Protein AF-A0A355YPZ9-F1 (afdb_monomer)

Foldseek 3Di:
DDPPPPDAAEAEDPQPAQCVVVVDNDRQQQDDDPNDGVVCVVVVVQVVDPNHPYYHD

Nearest PDB structures (foldseek):
  1vpa-assembly1_B  TM=9.815E-01  e=2.036E-02  Thermotoga maritima
  4zdq-assembly5_A  TM=9.108E-01  e=4.906E-02  Burkholderia thailandensis E264
  1i52-assembly1_A  TM=9.564E-01  e=9.017E-02  Escherichia coli K-12
  2xwn-assembly1_A  TM=9.297E-01  e=2.487E-01  Mycobacterium tuberculosis H37Rv
  6xht-assembly2_D  TM=7.039E-01  e=2.031E-01  Staphylococcus aureus

Solvent-accessible surface area (backbon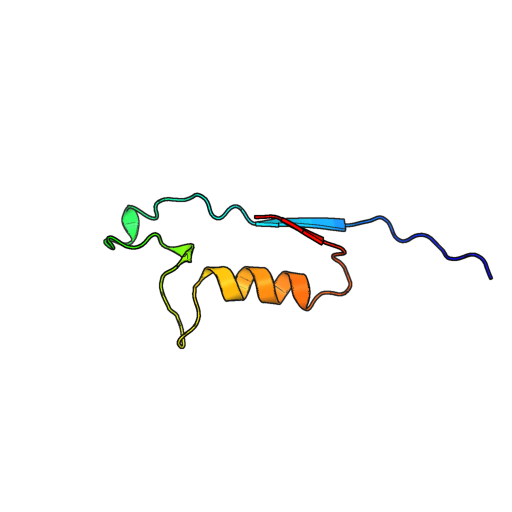e atoms only — not comparable to full-atom values): 3749 Å² total; per-residue (Å²): 134,83,83,78,78,71,80,84,34,72,46,77,50,87,69,86,60,65,40,75,91,72,78,52,94,64,37,49,49,67,42,68,54,97,90,35,35,51,46,50,62,60,49,50,57,48,72,75,31,96,71,45,77,46,79,46,112

Secondary structure (DSSP, 8-state):
---------EEE-------GGG--SS-GGGSEETTEEHHHHHHHHHHT-TT-SEEE-

Structure (mmCIF, N/CA/C/O backbone):
data_AF-A0A355YPZ9-F1
#
_entry.id   AF-A0A355YPZ9-F1
#
loop_
_atom_site.group_PDB
_atom_site.id
_atom_site.type_symbol
_atom_site.label_atom_id
_atom_site.label_alt_id
_atom_site.label_comp_id
_atom_site.label_asym_id
_atom_site.label_entity_id
_atom_site.label_seq_id
_atom_site.pdbx_PDB_ins_code
_atom_site.Cartn_x
_atom_site.Cartn_y
_atom_site.Cartn_z
_atom_site.occupancy
_atom_site.B_iso_or_equiv
_atom_site.auth_seq_id
_atom_site.auth_comp_id
_atom_site.auth_asym_id
_atom_site.auth_atom_id
_atom_site.pdbx_PDB_model_num
ATOM 1 N N . MET A 1 1 ? 28.251 -14.161 -24.298 1.00 42.00 1 MET A N 1
ATOM 2 C CA . MET A 1 1 ? 27.705 -12.873 -23.811 1.00 42.00 1 MET A CA 1
ATOM 3 C C . MET A 1 1 ? 27.800 -12.876 -22.296 1.00 42.00 1 MET A C 1
ATOM 5 O O . MET A 1 1 ? 27.355 -13.842 -21.699 1.00 42.00 1 MET A O 1
ATOM 9 N N . LYS A 1 2 ? 28.458 -11.886 -21.681 1.00 44.25 2 LYS A N 1
ATOM 10 C CA . LYS A 1 2 ? 28.488 -11.761 -20.215 1.00 44.25 2 LYS A CA 1
ATOM 11 C C . LYS A 1 2 ? 27.176 -11.112 -19.778 1.00 44.25 2 LYS A C 1
ATOM 13 O O . LYS A 1 2 ? 26.901 -9.993 -20.200 1.00 44.25 2 LYS A O 1
ATOM 18 N N . GLU A 1 3 ? 26.388 -11.803 -18.962 1.00 56.03 3 GLU A N 1
ATOM 19 C CA . GLU A 1 3 ? 25.303 -11.175 -18.209 1.00 56.03 3 GLU A CA 1
ATOM 20 C C . GLU A 1 3 ? 25.902 -10.076 -17.332 1.00 56.03 3 GLU A C 1
ATOM 22 O O . GLU A 1 3 ? 26.671 -10.330 -16.403 1.00 56.03 3 GLU A O 1
ATOM 27 N N . SER A 1 4 ? 25.595 -8.828 -17.677 1.00 58.25 4 SER A N 1
ATOM 28 C CA . SER A 1 4 ? 25.882 -7.691 -16.817 1.00 58.25 4 SER A CA 1
ATOM 29 C C . SER A 1 4 ? 24.904 -7.773 -15.653 1.00 58.25 4 SER A C 1
ATOM 31 O O . SER A 1 4 ? 23.714 -7.494 -15.808 1.00 58.25 4 SER A O 1
ATOM 33 N N . LYS A 1 5 ? 25.385 -8.256 -14.506 1.00 61.06 5 LYS A N 1
ATOM 34 C CA . LYS A 1 5 ? 24.603 -8.379 -13.276 1.00 61.06 5 LYS A CA 1
ATOM 35 C C . LYS A 1 5 ? 24.160 -6.971 -12.866 1.00 61.06 5 LYS A C 1
ATOM 37 O O . LYS A 1 5 ? 24.957 -6.215 -12.313 1.00 61.06 5 LYS A O 1
ATOM 42 N N . ARG A 1 6 ? 22.916 -6.589 -13.189 1.00 66.12 6 ARG A N 1
ATOM 43 C CA . ARG A 1 6 ? 22.320 -5.343 -12.682 1.00 66.12 6 ARG A CA 1
ATOM 44 C C . ARG A 1 6 ? 22.419 -5.363 -11.156 1.00 66.12 6 ARG A C 1
ATOM 46 O O . ARG A 1 6 ? 22.189 -6.404 -10.538 1.00 66.12 6 ARG A O 1
ATOM 53 N N . ALA A 1 7 ? 22.789 -4.233 -10.556 1.00 73.38 7 ALA A N 1
ATOM 54 C CA . ALA A 1 7 ? 22.762 -4.092 -9.105 1.00 73.38 7 ALA A CA 1
ATOM 55 C C . ALA A 1 7 ? 21.345 -4.422 -8.608 1.00 73.38 7 ALA A C 1
ATOM 57 O O . ALA A 1 7 ? 20.370 -3.879 -9.129 1.00 73.38 7 ALA A O 1
ATOM 58 N N . SER A 1 8 ? 21.221 -5.343 -7.650 1.00 86.88 8 SER A N 1
ATOM 59 C CA . SER A 1 8 ? 19.919 -5.717 -7.099 1.00 86.88 8 SER A CA 1
ATOM 60 C C . SER A 1 8 ? 19.373 -4.551 -6.280 1.00 86.88 8 SER A C 1
ATOM 62 O O . SER A 1 8 ? 19.902 -4.246 -5.210 1.00 86.88 8 SER A O 1
ATOM 64 N N . CYS A 1 9 ? 18.332 -3.893 -6.779 1.00 94.94 9 CYS A N 1
ATOM 65 C CA . CYS A 1 9 ? 17.601 -2.880 -6.029 1.00 94.94 9 CYS A CA 1
ATOM 66 C C . CYS A 1 9 ? 16.436 -3.543 -5.287 1.00 94.94 9 CYS A C 1
ATOM 68 O O . CYS A 1 9 ? 15.704 -4.349 -5.873 1.00 94.94 9 CYS A O 1
ATOM 70 N N . VAL A 1 10 ? 16.275 -3.212 -4.007 1.00 97.12 10 VAL A N 1
ATOM 71 C CA . VAL A 1 10 ? 15.223 -3.746 -3.134 1.00 97.12 10 VAL A CA 1
ATOM 72 C C . VAL A 1 10 ? 14.416 -2.581 -2.576 1.00 97.12 10 VAL A C 1
ATOM 74 O O . VAL A 1 10 ? 14.991 -1.630 -2.047 1.00 97.12 10 VAL A O 1
ATOM 77 N N . ALA A 1 11 ? 13.092 -2.658 -2.690 1.00 97.56 11 ALA A N 1
ATOM 78 C CA . ALA A 1 11 ? 12.179 -1.709 -2.067 1.00 97.56 11 ALA A CA 1
ATOM 79 C C . ALA A 1 11 ? 11.761 -2.206 -0.678 1.00 97.56 11 ALA A C 1
ATOM 81 O O . ALA A 1 11 ? 11.414 -3.374 -0.512 1.00 97.56 11 ALA A O 1
ATOM 82 N N . VAL A 1 12 ? 11.748 -1.306 0.307 1.00 98.00 12 VAL A N 1
ATOM 83 C CA . VAL A 1 12 ? 11.204 -1.567 1.647 1.00 98.00 12 VAL A CA 1
ATOM 84 C C . VAL A 1 12 ? 10.022 -0.630 1.873 1.00 98.00 12 VAL A C 1
ATOM 86 O O . VAL A 1 12 ? 10.187 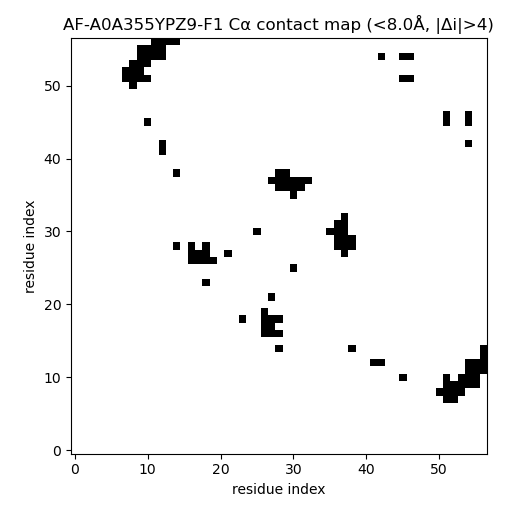0.591 1.896 1.00 98.00 12 VAL A O 1
ATOM 89 N N . VAL A 1 13 ? 8.826 -1.192 2.029 1.00 98.06 13 VAL A N 1
ATOM 90 C CA . VAL A 1 13 ? 7.573 -0.449 2.189 1.00 98.06 13 VAL A CA 1
ATOM 91 C C . VAL A 1 13 ? 7.104 -0.563 3.634 1.00 98.06 13 VAL A C 1
ATOM 93 O O . VAL A 1 13 ? 6.433 -1.513 4.017 1.00 98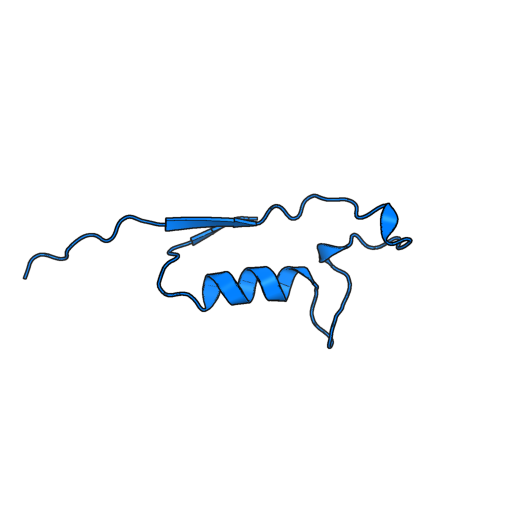.06 13 VAL A O 1
ATOM 96 N N . LEU A 1 14 ? 7.427 0.448 4.444 1.00 97.56 14 LEU A N 1
ATOM 97 C CA . LEU A 1 14 ? 7.088 0.463 5.868 1.00 97.56 14 LEU A CA 1
ATOM 98 C C . LEU A 1 14 ? 5.570 0.574 6.087 1.00 97.56 14 LEU A C 1
ATOM 100 O O . LEU A 1 14 ? 4.996 1.666 6.072 1.00 97.56 14 LEU A O 1
ATOM 104 N N . ALA A 1 15 ? 4.924 -0.561 6.352 1.00 96.62 15 ALA A N 1
ATOM 105 C CA . ALA A 1 15 ? 3.474 -0.659 6.530 1.00 96.62 15 ALA A CA 1
ATOM 106 C C . ALA A 1 15 ? 3.031 -0.861 7.997 1.00 96.62 15 ALA A C 1
ATOM 108 O O . ALA A 1 15 ? 1.868 -1.149 8.257 1.00 96.62 15 ALA A O 1
ATOM 109 N N . GLY A 1 16 ? 3.921 -0.680 8.981 1.00 95.75 16 GLY A N 1
ATOM 110 C CA . GLY A 1 16 ? 3.641 -0.921 10.411 1.00 95.75 16 GLY A CA 1
ATOM 111 C C . GLY A 1 16 ? 2.916 0.208 11.170 1.00 95.75 16 GLY A C 1
ATOM 112 O O . GLY A 1 16 ? 2.739 0.136 12.387 1.00 95.75 16 GLY A O 1
ATOM 113 N N . GLY A 1 17 ? 2.523 1.291 10.494 1.00 95.62 17 GLY A N 1
ATOM 114 C CA . GLY A 1 17 ? 1.914 2.460 11.135 1.00 95.62 17 GLY A CA 1
ATOM 115 C C . GLY A 1 17 ? 0.470 2.225 11.598 1.00 95.62 17 GLY A C 1
ATOM 116 O O . GLY A 1 17 ? -0.344 1.669 10.874 1.00 95.62 17 GLY A O 1
ATOM 117 N N . ARG A 1 18 ? 0.098 2.737 12.782 1.00 94.69 18 ARG A N 1
ATOM 118 C CA . ARG A 1 18 ? -1.280 2.606 13.316 1.00 94.69 18 ARG A CA 1
ATOM 119 C C . ARG A 1 18 ? -2.312 3.537 12.675 1.00 94.69 18 ARG A C 1
ATOM 121 O O . ARG A 1 18 ? -3.500 3.350 12.879 1.00 94.69 18 ARG A O 1
ATOM 128 N N . GLY A 1 19 ? -1.885 4.589 11.977 1.00 95.56 19 GLY A N 1
ATOM 129 C CA . GLY A 1 19 ? -2.817 5.524 11.339 1.00 95.56 19 GLY A CA 1
ATOM 130 C C . GLY A 1 19 ? -3.731 6.302 12.299 1.00 95.56 19 GLY A C 1
ATOM 131 O O . GLY A 1 19 ? -4.805 6.694 11.881 1.00 95.56 19 GLY A O 1
ATOM 132 N N . LYS A 1 20 ? -3.326 6.577 13.554 1.00 94.69 20 LYS A N 1
ATOM 133 C CA . LYS A 1 20 ? -4.192 7.190 14.596 1.00 94.69 20 LYS A CA 1
ATOM 134 C C . LYS A 1 20 ? -4.968 8.444 14.156 1.00 94.69 20 LYS A C 1
ATOM 136 O O . LYS A 1 20 ? -6.100 8.637 14.573 1.00 94.69 20 LYS A O 1
ATOM 141 N N . ARG A 1 21 ? -4.362 9.295 13.320 1.00 96.19 21 ARG A N 1
ATOM 142 C CA . ARG A 1 21 ? -4.990 10.528 12.805 1.00 96.19 21 ARG A CA 1
ATOM 143 C C . ARG A 1 21 ? -6.067 10.279 11.741 1.00 96.19 21 ARG A C 1
ATOM 145 O O . ARG A 1 21 ? -6.771 11.212 11.395 1.00 96.19 21 ARG A O 1
ATOM 152 N N . MET A 1 22 ? -6.186 9.052 11.230 1.00 94.81 22 MET A N 1
ATOM 153 C CA . MET A 1 22 ? -7.215 8.673 10.257 1.00 94.81 22 MET A CA 1
ATOM 154 C C . MET A 1 22 ? -8.597 8.504 10.893 1.00 94.81 22 MET A C 1
ATOM 156 O O . MET A 1 22 ? -9.575 8.440 10.162 1.00 94.81 22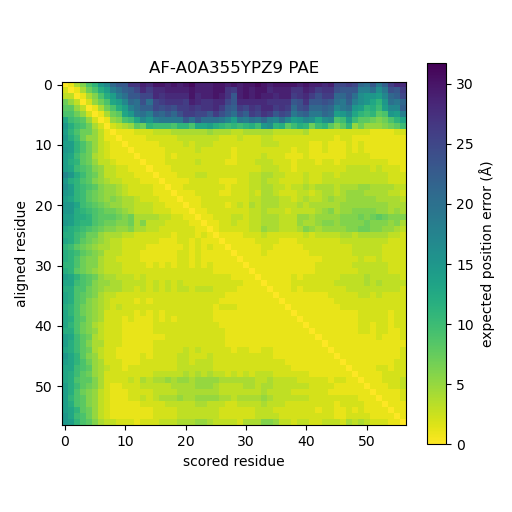 MET A O 1
ATOM 160 N N . GLY A 1 23 ? -8.689 8.417 12.228 1.00 93.75 23 GLY A N 1
ATOM 161 C CA . GLY A 1 23 ? -9.972 8.273 12.925 1.00 93.75 23 GLY A CA 1
ATOM 162 C C . GLY A 1 23 ? -10.658 6.917 12.718 1.00 93.75 23 GLY A C 1
ATOM 163 O O . GLY A 1 23 ? -11.843 6.791 13.003 1.00 93.75 23 GLY A O 1
ATOM 164 N N . THR A 1 24 ? -9.935 5.904 12.231 1.00 93.25 24 THR A N 1
ATOM 165 C CA . THR A 1 24 ? -10.449 4.556 11.950 1.00 93.25 24 THR A CA 1
ATOM 166 C C . THR A 1 24 ? -9.903 3.527 12.940 1.00 93.25 24 THR A C 1
ATOM 168 O O . THR A 1 24 ? -8.799 3.671 13.468 1.00 93.25 24 THR A O 1
ATOM 171 N N . THR A 1 25 ? -10.659 2.449 13.171 1.00 94.12 25 THR A N 1
ATOM 172 C CA . THR A 1 25 ? -10.188 1.274 13.931 1.00 94.12 25 THR A CA 1
ATOM 173 C C . THR A 1 25 ? -9.254 0.391 13.101 1.00 94.12 25 THR A C 1
ATOM 175 O O . THR A 1 25 ? -8.360 -0.258 13.641 1.00 94.12 25 THR A O 1
ATOM 178 N N . VAL A 1 26 ? -9.434 0.402 11.779 1.00 95.38 26 VAL A N 1
ATOM 179 C CA . VAL A 1 26 ? -8.572 -0.269 10.802 1.00 95.38 26 VAL A CA 1
ATOM 180 C C . VAL A 1 26 ? -7.326 0.583 10.549 1.00 95.38 26 VAL A C 1
ATOM 182 O O . VAL A 1 26 ? -7.430 1.793 10.336 1.00 95.38 26 VAL A O 1
ATOM 185 N N . ALA A 1 27 ? -6.141 -0.036 10.563 1.00 97.00 27 ALA A N 1
ATOM 186 C CA . ALA A 1 27 ? -4.886 0.652 10.263 1.00 97.00 27 ALA A CA 1
ATOM 187 C C . ALA A 1 27 ? -4.876 1.186 8.818 1.00 97.00 27 ALA A C 1
ATOM 189 O O . ALA A 1 27 ? -5.367 0.526 7.903 1.00 97.00 27 ALA A O 1
ATOM 190 N N . LYS A 1 28 ? -4.299 2.379 8.610 1.00 97.12 28 LYS A N 1
ATOM 191 C CA . LYS A 1 28 ? -4.428 3.149 7.355 1.00 97.12 28 LYS A CA 1
ATOM 192 C C . LYS A 1 28 ? -4.106 2.334 6.098 1.00 97.12 28 LYS A C 1
ATOM 194 O O . LYS A 1 28 ? -4.800 2.465 5.100 1.00 97.12 28 LYS A O 1
ATOM 199 N N . GLN A 1 29 ? -3.057 1.518 6.140 1.00 97.62 29 GLN A N 1
ATOM 200 C CA . GLN A 1 29 ? -2.580 0.717 5.012 1.00 97.62 29 GLN A CA 1
ATOM 201 C C . GLN A 1 29 ? -3.613 -0.309 4.509 1.00 97.62 29 GLN A C 1
ATOM 203 O O . GLN A 1 29 ? -3.5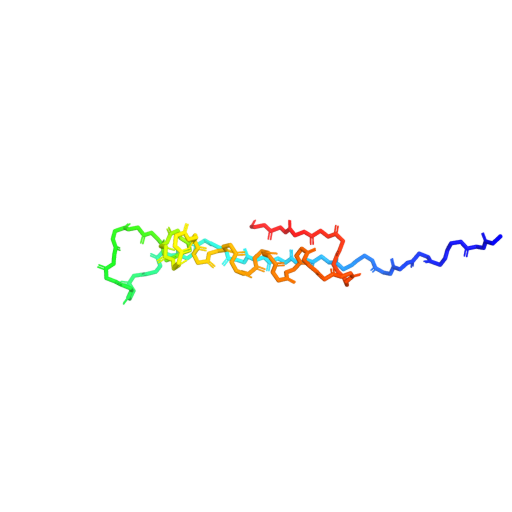40 -0.716 3.353 1.00 97.62 29 GLN A O 1
ATOM 208 N N . TYR A 1 30 ? -4.589 -0.679 5.345 1.00 97.31 30 TYR A N 1
ATOM 209 C CA . TYR A 1 30 ? -5.664 -1.617 5.014 1.00 97.31 30 TYR A CA 1
ATOM 210 C C . TYR A 1 30 ? -6.995 -0.938 4.666 1.00 97.31 30 TYR A C 1
ATOM 212 O O . TYR A 1 30 ? -7.945 -1.626 4.304 1.00 97.31 30 TYR A O 1
ATOM 220 N N . LEU A 1 31 ? -7.092 0.392 4.775 1.00 97.38 31 LEU A N 1
ATOM 221 C CA . LEU A 1 31 ? -8.277 1.121 4.319 1.00 97.38 31 LEU A CA 1
ATOM 222 C C . LEU A 1 31 ? -8.404 1.003 2.800 1.00 97.38 31 LEU A C 1
ATOM 224 O O . LEU A 1 31 ? -7.390 1.010 2.105 1.00 97.38 31 LEU A O 1
ATOM 228 N N . LEU A 1 32 ? -9.632 0.907 2.296 1.00 97.75 32 LEU A N 1
ATOM 229 C CA . LEU A 1 32 ? -9.894 0.760 0.867 1.00 97.75 32 LEU A CA 1
ATOM 230 C C . LEU A 1 32 ? -9.976 2.124 0.169 1.00 97.75 32 LEU A C 1
ATOM 232 O O . LEU A 1 32 ? -10.575 3.064 0.688 1.00 97.75 32 LEU A O 1
ATOM 236 N N . ILE A 1 33 ? -9.395 2.199 -1.024 1.00 97.31 33 ILE A N 1
ATOM 237 C CA . ILE A 1 33 ? -9.585 3.240 -2.035 1.00 97.31 33 ILE A CA 1
ATOM 238 C C . ILE A 1 33 ? -9.873 2.486 -3.332 1.00 97.31 33 ILE A C 1
ATOM 240 O O . ILE A 1 33 ? -9.102 1.593 -3.672 1.00 97.31 33 ILE A O 1
ATOM 244 N N . GLU A 1 34 ? -10.980 2.795 -4.014 1.00 97.81 34 GLU A N 1
ATOM 245 C CA . GLU A 1 34 ? -11.411 2.077 -5.233 1.00 97.81 34 GLU A CA 1
ATOM 246 C C . GLU A 1 34 ? -11.324 0.542 -5.068 1.00 97.81 34 GLU A C 1
ATOM 248 O O . GLU A 1 34 ? -10.669 -0.155 -5.845 1.00 97.81 34 GLU A O 1
ATOM 253 N N . ASP A 1 35 ? -11.905 0.034 -3.974 1.00 97.88 35 ASP A N 1
ATOM 254 C CA . ASP A 1 35 ? -11.930 -1.386 -3.586 1.00 97.88 35 ASP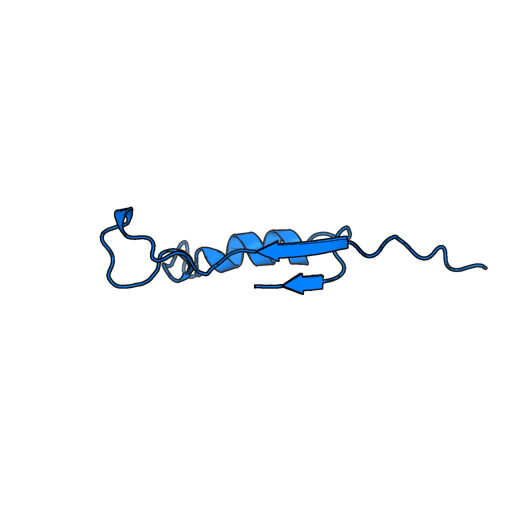 A CA 1
ATOM 255 C C . ASP A 1 35 ? -10.561 -2.060 -3.373 1.00 97.88 35 ASP A C 1
ATOM 257 O O . ASP A 1 35 ? -10.468 -3.284 -3.252 1.00 97.88 35 ASP A O 1
ATOM 261 N N . LYS A 1 36 ? -9.478 -1.282 -3.258 1.00 98.44 36 LYS A N 1
ATOM 262 C CA . LYS A 1 36 ? -8.124 -1.791 -3.001 1.00 98.44 36 LYS A CA 1
ATOM 263 C C . LYS A 1 36 ? -7.520 -1.172 -1.742 1.00 98.44 36 LYS A C 1
ATOM 265 O O . LYS A 1 36 ? -7.668 0.030 -1.527 1.00 98.44 36 LYS A O 1
ATOM 270 N N . PRO A 1 37 ? -6.807 -1.942 -0.898 1.00 98.00 37 PRO A N 1
ATOM 271 C CA . PRO A 1 37 ? -6.117 -1.382 0.261 1.00 98.00 37 PRO A CA 1
ATOM 272 C C . PRO A 1 37 ? -5.152 -0.267 -0.148 1.00 98.00 37 PRO A C 1
ATOM 274 O O . PRO A 1 37 ? -4.467 -0.403 -1.155 1.00 98.00 37 PRO A O 1
ATOM 277 N N . VAL A 1 38 ? -4.995 0.789 0.650 1.00 97.06 38 VAL A N 1
ATOM 278 C CA . VAL A 1 38 ? -4.005 1.854 0.383 1.00 97.06 38 VAL A CA 1
ATOM 279 C C . VAL A 1 38 ? -2.608 1.276 0.104 1.00 97.06 38 VAL A C 1
ATOM 281 O O . VAL A 1 38 ? -1.904 1.772 -0.775 1.00 97.06 38 VAL A O 1
ATOM 284 N N . LEU A 1 39 ? -2.218 0.203 0.806 1.00 98.12 39 LEU A N 1
ATOM 285 C CA . LEU A 1 39 ? -0.942 -0.495 0.607 1.00 98.12 39 LEU A CA 1
ATOM 286 C C . LEU A 1 39 ? -0.741 -1.015 -0.825 1.00 98.12 39 LEU A C 1
ATOM 288 O O . LEU A 1 39 ? 0.385 -1.004 -1.320 1.00 98.12 39 LEU A O 1
ATOM 292 N N . TYR A 1 40 ? -1.822 -1.435 -1.493 1.00 98.50 40 TYR A N 1
ATOM 293 C CA . TYR A 1 40 ? -1.786 -1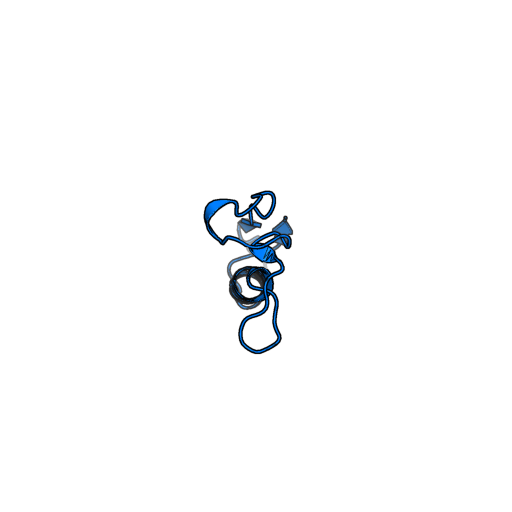.974 -2.853 1.00 98.50 40 TYR A CA 1
ATOM 294 C C . TYR A 1 40 ? -1.095 -1.009 -3.817 1.00 98.50 40 TYR A C 1
ATOM 296 O O . TYR A 1 40 ? -0.264 -1.432 -4.608 1.00 98.50 40 TYR A O 1
ATOM 304 N N . TYR A 1 41 ? -1.400 0.288 -3.741 1.00 98.44 41 TYR A N 1
ATOM 305 C CA . TYR A 1 41 ? -0.885 1.264 -4.704 1.00 98.44 41 TYR A CA 1
ATOM 306 C C . TYR A 1 41 ? 0.631 1.441 -4.605 1.00 98.44 41 TYR A C 1
ATOM 308 O O . TYR A 1 41 ? 1.297 1.587 -5.626 1.00 98.44 41 TYR A O 1
ATOM 316 N N . SER A 1 42 ? 1.187 1.388 -3.390 1.00 97.88 42 SER A N 1
ATOM 317 C CA . SER A 1 42 ? 2.638 1.426 -3.194 1.00 97.88 42 SER A CA 1
ATOM 318 C C . SER A 1 42 ? 3.305 0.150 -3.700 1.00 97.88 42 SER A C 1
ATOM 320 O O . SER A 1 42 ? 4.304 0.242 -4.404 1.00 97.88 42 SER A O 1
ATOM 322 N N . LEU A 1 43 ? 2.743 -1.023 -3.386 1.00 98.25 43 LEU A N 1
ATOM 323 C CA . LEU A 1 43 ? 3.277 -2.305 -3.857 1.00 98.25 43 LEU A CA 1
ATOM 324 C C . LEU A 1 43 ? 3.240 -2.399 -5.384 1.00 98.25 43 LEU A C 1
ATOM 326 O O . LEU A 1 43 ? 4.273 -2.641 -5.997 1.00 98.25 43 LEU A O 1
ATOM 330 N N . LYS A 1 44 ? 2.093 -2.085 -5.995 1.00 98.25 44 LYS A N 1
ATOM 331 C CA . LYS A 1 44 ? 1.902 -2.112 -7.447 1.00 98.25 44 LYS A CA 1
ATOM 332 C C . LYS A 1 44 ? 2.899 -1.211 -8.175 1.00 98.25 44 LYS A C 1
ATOM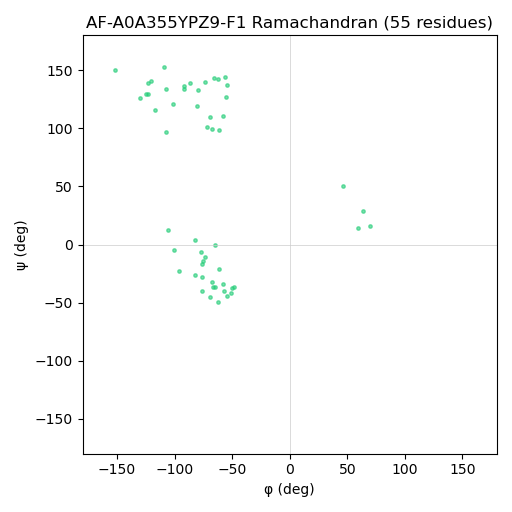 334 O O . LYS A 1 44 ? 3.432 -1.612 -9.197 1.00 98.25 44 LYS A O 1
ATOM 339 N N . ALA A 1 45 ? 3.194 -0.025 -7.636 1.00 98.25 45 ALA A N 1
ATOM 340 C CA . ALA A 1 45 ? 4.173 0.884 -8.232 1.00 98.25 45 ALA A CA 1
ATOM 341 C C . ALA A 1 45 ? 5.605 0.315 -8.232 1.00 98.25 45 ALA A C 1
ATOM 343 O O . ALA A 1 45 ? 6.349 0.549 -9.184 1.00 98.25 45 ALA A O 1
ATOM 344 N N . PHE A 1 46 ? 5.995 -0.422 -7.185 1.00 97.81 46 PHE A N 1
ATOM 345 C CA . PHE A 1 46 ? 7.298 -1.090 -7.141 1.00 97.81 46 PHE A CA 1
ATOM 346 C C . PHE A 1 46 ? 7.331 -2.355 -8.004 1.00 97.81 46 PHE A C 1
ATOM 348 O O . PHE A 1 46 ? 8.324 -2.582 -8.685 1.00 97.81 46 PHE A O 1
ATOM 355 N N . GLU A 1 47 ? 6.257 -3.147 -8.008 1.00 96.56 47 GLU A N 1
ATOM 356 C CA . GLU A 1 47 ? 6.139 -4.367 -8.819 1.00 96.56 47 GLU A CA 1
ATOM 357 C C . GLU A 1 47 ? 6.067 -4.080 -10.327 1.00 96.56 47 GLU A C 1
ATOM 359 O O . GLU A 1 47 ? 6.583 -4.862 -11.118 1.00 96.56 47 GLU A O 1
ATOM 364 N N . ASP A 1 48 ? 5.486 -2.948 -10.732 1.00 97.75 48 ASP A N 1
ATOM 365 C CA . ASP A 1 48 ? 5.414 -2.524 -12.139 1.00 97.75 48 ASP A CA 1
ATOM 366 C C . ASP A 1 48 ? 6.729 -1.943 -12.673 1.00 97.75 48 ASP A C 1
ATOM 368 O O . ASP A 1 48 ? 6.837 -1.619 -13.856 1.00 97.75 48 ASP A O 1
ATOM 372 N N . SER A 1 49 ? 7.726 -1.757 -11.808 1.00 95.62 49 SER A N 1
ATOM 373 C CA . SER A 1 49 ? 8.988 -1.130 -12.165 1.00 95.62 49 SER A CA 1
ATOM 374 C C . SER A 1 49 ? 10.093 -2.164 -12.371 1.00 95.62 49 SER A C 1
ATOM 376 O O . SER A 1 49 ? 10.539 -2.810 -11.427 1.00 95.62 49 SER A O 1
ATOM 378 N N . ASP A 1 50 ? 10.673 -2.184 -13.574 1.00 94.69 50 ASP A N 1
ATOM 379 C CA . ASP A 1 50 ? 11.860 -2.994 -13.912 1.00 94.69 50 ASP A CA 1
ATOM 380 C C . ASP A 1 50 ? 13.140 -2.594 -13.144 1.00 94.69 50 ASP A C 1
ATOM 382 O O . ASP A 1 50 ? 14.226 -3.145 -13.372 1.00 94.69 50 ASP A O 1
ATOM 386 N N . LEU A 1 51 ? 13.051 -1.579 -12.280 1.00 94.56 51 LEU A N 1
ATOM 387 C CA . LEU A 1 51 ? 14.153 -1.120 -11.444 1.00 94.56 51 LEU A CA 1
ATOM 388 C C . LEU A 1 51 ? 14.306 -1.963 -10.180 1.00 94.56 51 LEU A C 1
ATOM 390 O O . LEU A 1 51 ? 15.414 -2.026 -9.652 1.00 94.56 51 LEU A O 1
ATOM 394 N N . PHE A 1 52 ? 13.234 -2.591 -9.689 1.00 95.94 52 PHE A N 1
ATOM 395 C CA . PHE A 1 52 ? 13.231 -3.307 -8.416 1.00 95.94 52 PHE A CA 1
ATOM 396 C C . PHE A 1 52 ? 13.188 -4.813 -8.635 1.00 95.94 52 PHE A C 1
ATOM 398 O O . PHE A 1 52 ? 12.4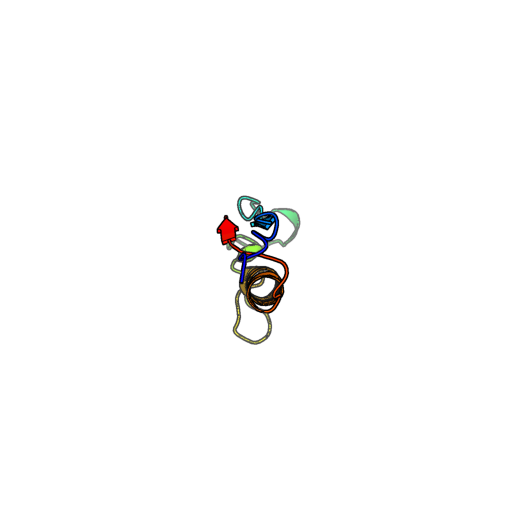20 -5.336 -9.430 1.00 95.94 52 PHE A O 1
ATOM 405 N N . SER A 1 53 ? 14.040 -5.520 -7.899 1.00 94.94 53 SER A N 1
ATOM 406 C CA . SER A 1 53 ? 14.125 -6.982 -7.955 1.00 94.94 53 SER A CA 1
ATOM 407 C C . SER A 1 53 ? 13.321 -7.668 -6.851 1.00 94.94 53 SER A C 1
ATOM 409 O O . SER A 1 53 ? 12.983 -8.840 -6.987 1.00 94.94 53 SER A O 1
ATOM 411 N N . GLN A 1 54 ? 13.049 -6.959 -5.749 1.00 95.81 54 GLN A N 1
ATOM 412 C CA . GLN A 1 54 ? 12.312 -7.460 -4.587 1.00 95.81 54 GLN A CA 1
ATOM 413 C C . GLN A 1 54 ? 11.596 -6.308 -3.873 1.00 95.81 54 GLN A C 1
ATOM 415 O O . GLN A 1 54 ? 12.099 -5.179 -3.844 1.00 95.81 54 GLN A O 1
ATOM 420 N N . VAL A 1 55 ? 10.463 -6.627 -3.246 1.00 97.25 55 VAL A N 1
ATOM 421 C CA . VAL A 1 55 ? 9.704 -5.729 -2.369 1.00 97.25 55 VAL A CA 1
ATOM 422 C C . VAL A 1 55 ? 9.524 -6.408 -1.012 1.00 97.25 55 VAL A C 1
ATOM 424 O O . VAL A 1 55 ? 9.113 -7.564 -0.947 1.00 97.25 55 VAL A O 1
ATOM 427 N N . ILE A 1 56 ? 9.857 -5.699 0.066 1.00 97.56 56 ILE A N 1
ATOM 428 C CA . ILE A 1 56 ? 9.763 -6.166 1.456 1.00 97.56 56 ILE A CA 1
ATOM 429 C C . ILE A 1 56 ? 8.817 -5.235 2.227 1.00 97.56 56 ILE A C 1
ATOM 431 O O . ILE A 1 56 ? 8.845 -4.020 2.018 1.00 97.56 56 ILE A O 1
ATOM 435 N N . LEU A 1 57 ? 7.997 -5.808 3.112 1.00 95.44 57 LEU A N 1
ATOM 436 C CA . LEU A 1 57 ? 7.059 -5.107 4.000 1.00 95.44 57 LEU A CA 1
ATOM 437 C C . LEU A 1 57 ? 7.594 -4.980 5.432 1.00 95.44 57 LEU A C 1
ATOM 439 O O . LEU A 1 57 ? 8.220 -5.954 5.904 1.00 95.44 57 LEU A O 1
#

pLDDT: mean 91.65, std 13.49, range [42.0, 98.5]

Radius of gyration: 15.47 Å; Cα contacts (8 Å, |Δi|>4): 58; chains: 1; bounding box: 40×23×38 Å

Sequence (57 aa):
MKESKRASCVAVVLAGGRGKRMGTTVAKQYLLIEDKPVLYYSLKAFEDSDLFSQVIL

Mean predicted aligned error: 5.18 Å